Protein AF-A0A1X1XXZ7-F1 (afdb_monomer_lite)

Secondary structure (DSSP, 8-state):
-BPPGGGGGEEESSTTPPPEE-TT-EEEE-TTSS-EEEEETTEEEEE-TT--SPPPPPPTT--S-EEEEEEEEETTEEEEEEE-SSPPP-TEEEE--TTEEEEEE-SSS-EEEEE-SS-EEEEETTTT-EEEEE-SS-EEEEE-SSS-S---SPPP-

Organism: NCBI:txid487514

Structure (mmCIF, N/CA/C/O backbone):
data_AF-A0A1X1XXZ7-F1
#
_entry.id   AF-A0A1X1XXZ7-F1
#
loop_
_atom_site.group_PDB
_atom_site.id
_atom_site.type_symbol
_atom_site.label_atom_id
_atom_site.label_alt_id
_atom_site.label_comp_id
_atom_site.label_asym_id
_atom_site.label_entity_id
_atom_site.label_seq_id
_atom_site.pdbx_PDB_ins_code
_atom_site.Cartn_x
_atom_site.Cartn_y
_atom_site.Cartn_z
_atom_site.occupancy
_atom_site.B_iso_or_equiv
_atom_site.auth_seq_id
_atom_site.auth_comp_id
_atom_site.auth_asym_id
_atom_site.auth_atom_id
_atom_site.pdbx_PDB_model_num
ATOM 1 N N . MET A 1 1 ? -11.420 -1.590 11.595 1.00 85.19 1 MET A N 1
ATOM 2 C CA . MET A 1 1 ? -11.011 -1.444 13.005 1.00 85.19 1 MET A CA 1
ATOM 3 C C . MET A 1 1 ? -9.644 -0.827 12.987 1.00 85.19 1 MET A C 1
ATOM 5 O O . MET A 1 1 ? -8.754 -1.426 12.398 1.00 85.19 1 MET A O 1
ATOM 9 N N . LEU A 1 2 ? -9.492 0.344 13.591 1.00 88.81 2 LEU A N 1
ATOM 10 C CA . LEU A 1 2 ? -8.199 0.991 13.712 1.00 88.81 2 LEU A CA 1
ATOM 11 C C . LEU A 1 2 ? -7.296 0.188 14.649 1.00 88.81 2 LEU A C 1
ATOM 13 O O . LEU A 1 2 ? -7.672 -0.111 15.785 1.00 88.81 2 LEU A O 1
ATOM 17 N N . VAL A 1 3 ? -6.129 -0.199 14.147 1.00 91.56 3 VAL A N 1
ATOM 18 C CA . VAL A 1 3 ? -5.124 -0.938 14.916 1.00 91.56 3 VAL A CA 1
ATOM 19 C C . VAL A 1 3 ? -4.124 0.020 15.551 1.00 91.56 3 VAL A C 1
ATOM 21 O O . VAL A 1 3 ? -3.908 1.120 15.052 1.00 91.56 3 VAL A O 1
ATOM 24 N N . ASN A 1 4 ? -3.491 -0.412 16.643 1.00 90.81 4 ASN A N 1
ATOM 25 C CA . ASN A 1 4 ? -2.363 0.310 17.223 1.00 90.81 4 ASN A CA 1
ATOM 26 C C . ASN A 1 4 ? -1.106 0.066 16.351 1.00 90.81 4 ASN A C 1
ATOM 28 O O . ASN A 1 4 ? -0.682 -1.095 16.253 1.00 90.81 4 ASN A O 1
ATOM 32 N N . PRO A 1 5 ? -0.518 1.111 15.730 1.00 88.69 5 PRO A N 1
ATOM 33 C CA . PRO A 1 5 ? 0.639 0.973 14.848 1.00 88.69 5 PRO A CA 1
ATOM 34 C C . PRO A 1 5 ? 1.897 0.474 15.573 1.00 88.69 5 PRO A C 1
ATOM 36 O O . PRO A 1 5 ? 2.717 -0.181 14.940 1.00 88.69 5 PRO A O 1
ATOM 39 N N . GLU A 1 6 ? 2.022 0.648 16.895 1.00 88.81 6 GLU A N 1
ATOM 40 C CA . GLU A 1 6 ? 3.223 0.244 17.649 1.00 88.81 6 GLU A CA 1
ATOM 41 C C . GLU A 1 6 ? 3.563 -1.243 17.514 1.00 88.81 6 GLU A C 1
ATOM 43 O O . GLU A 1 6 ? 4.727 -1.643 17.545 1.00 88.81 6 GLU A O 1
ATOM 48 N N . ARG A 1 7 ? 2.542 -2.085 17.328 1.00 88.62 7 ARG A N 1
ATOM 49 C CA . ARG A 1 7 ? 2.741 -3.526 17.129 1.00 88.62 7 ARG A CA 1
ATOM 50 C C . ARG A 1 7 ? 3.430 -3.826 15.803 1.00 88.62 7 ARG A C 1
ATOM 52 O O . ARG A 1 7 ? 4.118 -4.827 15.688 1.00 88.62 7 ARG A O 1
ATOM 59 N N . TYR A 1 8 ? 3.282 -2.964 14.811 1.00 90.56 8 TYR A N 1
ATOM 60 C CA . TYR A 1 8 ? 3.808 -3.181 13.469 1.00 90.56 8 TYR A CA 1
ATOM 61 C C . TYR A 1 8 ? 5.257 -2.705 13.321 1.00 90.56 8 TYR A C 1
ATOM 63 O O . TYR A 1 8 ? 5.851 -2.903 12.271 1.00 90.56 8 TYR A O 1
ATOM 71 N N . HIS A 1 9 ? 5.873 -2.162 14.375 1.00 88.62 9 HIS A N 1
ATOM 72 C CA . HIS A 1 9 ? 7.311 -1.879 14.393 1.00 88.62 9 HIS A CA 1
ATOM 73 C C . HIS A 1 9 ? 8.188 -3.130 14.540 1.00 88.62 9 HIS A C 1
ATOM 75 O O . HIS A 1 9 ? 9.407 -3.013 14.547 1.00 88.62 9 HIS A O 1
ATOM 81 N N . PHE A 1 10 ? 7.614 -4.323 14.690 1.00 85.12 10 PHE A N 1
ATOM 82 C CA . PHE A 1 10 ? 8.369 -5.571 14.810 1.00 85.12 10 PHE A CA 1
ATOM 83 C C . PHE A 1 10 ? 8.394 -6.312 13.471 1.00 85.12 10 PHE A C 1
ATOM 85 O O . PHE A 1 10 ? 7.363 -6.427 12.804 1.00 85.12 10 PHE A O 1
ATOM 92 N N . GLY A 1 11 ? 9.581 -6.780 13.080 1.00 77.50 11 GLY A N 1
ATOM 93 C CA . GLY A 1 11 ? 9.813 -7.438 11.798 1.00 77.50 11 GLY A CA 1
ATOM 94 C C . GLY A 1 11 ? 10.995 -8.410 11.820 1.00 77.50 11 GLY A C 1
ATOM 95 O O . GLY A 1 11 ? 11.947 -8.211 12.573 1.00 77.50 11 GLY A O 1
ATOM 96 N N . GLY A 1 12 ? 10.952 -9.429 10.963 1.00 71.19 12 GLY A N 1
ATOM 97 C CA . GLY A 1 12 ? 12.080 -10.309 10.631 1.00 71.19 12 GLY A CA 1
ATOM 98 C C . GLY A 1 12 ? 12.468 -10.201 9.154 1.00 71.19 12 GLY A C 1
ATOM 99 O O . GLY A 1 12 ? 11.628 -9.902 8.296 1.00 71.19 12 GLY A O 1
ATOM 100 N N . TYR A 1 13 ? 13.744 -10.434 8.848 1.00 66.31 13 TYR A N 1
ATOM 101 C CA . TYR A 1 13 ? 14.272 -10.309 7.492 1.00 66.31 13 TYR A CA 1
ATOM 102 C C . TYR A 1 13 ? 13.929 -11.545 6.636 1.00 66.31 13 TYR A C 1
ATOM 104 O O . TYR A 1 13 ? 13.412 -11.407 5.525 1.00 66.31 13 TYR A O 1
ATOM 112 N N . LEU A 1 14 ? 14.103 -12.741 7.199 1.00 68.69 14 LEU A N 1
ATOM 113 C CA . LEU A 1 14 ? 13.741 -14.041 6.633 1.00 68.69 14 LEU A CA 1
ATOM 114 C C . LEU A 1 14 ? 12.788 -14.821 7.554 1.00 68.69 14 LEU A C 1
ATOM 116 O O . LEU A 1 14 ? 12.696 -14.524 8.746 1.00 68.69 14 LEU A O 1
ATOM 120 N N . PRO A 1 15 ? 12.049 -15.818 7.025 1.00 68.06 15 PRO A N 1
ATOM 121 C CA . PRO A 1 15 ? 11.224 -16.679 7.864 1.00 68.06 15 PRO A CA 1
ATOM 122 C C . PRO A 1 15 ? 12.101 -17.420 8.879 1.00 68.06 15 PRO A C 1
ATOM 124 O O . PRO A 1 15 ? 13.080 -18.059 8.493 1.00 68.06 15 PRO A O 1
ATOM 127 N N . GLY A 1 16 ? 11.734 -17.367 10.157 1.00 69.06 16 GLY A N 1
ATOM 128 C CA . GLY A 1 16 ? 12.490 -17.935 11.270 1.00 69.06 16 GLY A CA 1
ATOM 129 C C . GLY A 1 16 ? 13.528 -16.997 11.893 1.00 69.06 16 GLY A C 1
ATOM 130 O O . GLY A 1 16 ? 14.185 -17.404 12.854 1.00 69.06 16 GLY A O 1
ATOM 131 N N . ASP A 1 17 ? 13.692 -15.775 11.379 1.00 71.31 17 ASP A N 1
ATOM 132 C CA . ASP A 1 17 ? 14.530 -14.766 12.027 1.00 71.31 17 ASP A CA 1
ATOM 133 C C . ASP A 1 17 ? 13.895 -14.274 13.329 1.00 71.31 17 ASP A C 1
ATOM 135 O O . ASP A 1 17 ? 12.679 -14.239 13.483 1.00 71.31 17 ASP A O 1
ATOM 139 N N . ALA A 1 18 ? 14.728 -13.830 14.270 1.00 72.44 18 ALA A N 1
ATOM 140 C CA . ALA A 1 18 ? 14.219 -13.162 15.458 1.00 72.44 18 ALA A CA 1
ATOM 141 C C . ALA A 1 18 ? 13.529 -11.844 15.071 1.00 72.44 18 ALA A C 1
ATOM 143 O O . ALA A 1 18 ? 14.107 -11.028 14.351 1.00 72.44 18 ALA A O 1
ATOM 144 N N . GLU A 1 19 ? 12.331 -11.609 15.604 1.00 75.44 19 GLU A N 1
ATOM 145 C CA . GLU A 1 19 ? 11.655 -10.321 15.464 1.00 75.44 19 GLU A CA 1
ATOM 146 C C . GLU A 1 19 ? 12.506 -9.204 16.093 1.00 75.44 19 GLU A C 1
ATOM 148 O O . GLU A 1 19 ? 12.819 -9.218 17.288 1.00 75.44 19 GLU A O 1
ATOM 153 N N . VAL A 1 20 ? 12.864 -8.205 15.287 1.00 80.06 20 VAL A N 1
ATOM 154 C CA . VAL A 1 20 ? 13.582 -7.006 15.724 1.00 80.06 20 VAL A CA 1
ATOM 155 C C . VAL A 1 20 ? 12.643 -5.811 15.652 1.00 80.06 20 VAL A C 1
ATOM 157 O O . VAL A 1 20 ? 11.910 -5.622 14.680 1.00 80.06 20 VAL A O 1
ATOM 160 N N . ARG A 1 21 ? 12.673 -4.972 16.692 1.00 83.56 21 ARG A N 1
ATOM 161 C CA . ARG A 1 21 ? 11.954 -3.697 16.686 1.00 83.56 21 ARG A CA 1
ATOM 162 C C . ARG A 1 21 ? 12.689 -2.680 15.811 1.00 83.56 21 ARG A C 1
ATOM 164 O O . ARG A 1 21 ? 13.828 -2.324 16.106 1.00 83.56 21 ARG A O 1
ATOM 171 N N . SER A 1 22 ? 11.987 -2.148 14.821 1.00 80.50 22 SER A N 1
ATOM 172 C CA . SER A 1 22 ? 12.418 -1.086 13.916 1.00 80.50 22 SER A CA 1
ATOM 173 C C . SER A 1 22 ? 11.595 0.181 14.174 1.00 80.50 22 SER A C 1
ATOM 175 O O . SER A 1 22 ? 10.464 0.271 13.705 1.00 80.50 22 SER A O 1
ATOM 177 N N . PRO A 1 23 ? 12.114 1.175 14.917 1.00 78.00 23 PRO A N 1
ATOM 178 C CA . PRO A 1 23 ? 11.342 2.371 15.272 1.00 78.00 23 PRO A CA 1
ATOM 179 C C . PRO A 1 23 ? 10.961 3.226 14.055 1.00 78.00 23 PRO A C 1
ATOM 181 O O . PRO A 1 23 ? 9.936 3.895 14.075 1.00 78.00 23 PRO A O 1
ATOM 184 N N . ASP A 1 24 ? 11.757 3.173 12.987 1.00 81.94 24 ASP A N 1
ATOM 185 C CA . ASP A 1 24 ? 11.541 3.980 11.782 1.00 81.94 24 ASP A CA 1
ATOM 186 C C . ASP A 1 24 ? 10.671 3.282 10.723 1.00 81.94 24 ASP A C 1
ATOM 188 O O . ASP A 1 24 ? 10.350 3.890 9.698 1.00 81.94 24 ASP A O 1
ATOM 192 N N . TYR A 1 25 ? 10.309 2.010 10.940 1.00 86.44 25 TYR A N 1
ATOM 193 C CA . TYR A 1 25 ? 9.615 1.181 9.953 1.00 86.44 25 TYR A CA 1
ATOM 194 C C . TYR A 1 25 ? 8.367 0.523 10.531 1.00 86.44 25 TYR A C 1
ATOM 196 O O . TYR A 1 25 ? 8.394 0.014 11.646 1.00 86.44 25 TYR A O 1
ATOM 204 N N . LEU A 1 26 ? 7.287 0.489 9.749 1.00 90.19 26 LEU A N 1
ATOM 205 C CA . LEU A 1 26 ? 6.104 -0.322 10.053 1.00 90.19 26 LEU A CA 1
ATOM 206 C C . LEU A 1 26 ? 6.000 -1.449 9.035 1.00 90.19 26 LEU A C 1
ATOM 208 O O . LEU A 1 26 ? 5.969 -1.189 7.834 1.00 90.19 26 LEU A O 1
ATOM 212 N N . HIS A 1 27 ? 5.903 -2.681 9.515 1.00 90.38 27 HIS A N 1
ATOM 213 C CA . HIS A 1 27 ? 5.817 -3.890 8.713 1.00 90.38 27 HIS A CA 1
ATOM 214 C C . HIS A 1 27 ? 4.474 -4.567 8.946 1.00 90.38 27 HIS A C 1
ATOM 216 O O . HIS A 1 27 ? 4.091 -4.834 10.086 1.00 90.38 27 HIS A O 1
ATOM 222 N N . PHE A 1 28 ? 3.767 -4.899 7.872 1.00 92.75 28 PHE A N 1
ATOM 223 C CA . PHE A 1 28 ? 2.544 -5.683 7.967 1.00 92.75 28 PHE A CA 1
ATOM 224 C C . PHE A 1 28 ? 2.354 -6.582 6.757 1.00 92.75 28 PHE A C 1
ATOM 226 O O . PHE A 1 28 ? 2.836 -6.295 5.664 1.00 92.75 28 PHE A O 1
ATOM 233 N N . ARG A 1 29 ? 1.580 -7.648 6.933 1.00 92.62 29 ARG A N 1
ATOM 234 C CA . ARG A 1 29 ? 1.168 -8.526 5.838 1.00 92.62 29 ARG A CA 1
ATOM 235 C C . ARG A 1 29 ? -0.329 -8.768 5.832 1.00 92.62 29 ARG A C 1
ATOM 237 O O . ARG A 1 29 ? -0.999 -8.717 6.863 1.00 92.62 29 ARG A O 1
ATOM 244 N N . SER A 1 30 ? -0.836 -9.064 4.645 1.00 94.25 30 SER A N 1
ATOM 245 C CA . SER A 1 30 ? -2.185 -9.601 4.462 1.00 94.25 30 SER A CA 1
ATOM 246 C C . SER A 1 30 ? -2.367 -10.940 5.196 1.00 94.25 30 SER A C 1
ATOM 248 O O . SER A 1 30 ? -1.392 -11.676 5.374 1.00 94.25 30 SER A O 1
ATOM 250 N N . PRO A 1 31 ? -3.603 -11.312 5.581 1.00 94.81 31 PRO A N 1
ATOM 251 C CA . PRO A 1 31 ? -3.874 -12.590 6.248 1.00 94.81 31 PRO A CA 1
ATOM 252 C C . PRO A 1 31 ? -3.459 -13.830 5.447 1.00 94.81 31 PRO A C 1
ATOM 254 O O . PRO A 1 31 ? -3.123 -14.856 6.030 1.00 94.81 31 PRO A O 1
ATOM 257 N N . THR A 1 32 ? -3.467 -13.738 4.117 1.00 92.50 32 THR A N 1
ATOM 258 C CA . THR A 1 32 ? -3.001 -14.785 3.194 1.00 92.50 32 THR A CA 1
ATOM 259 C C . THR A 1 32 ? -1.486 -14.796 3.009 1.00 92.50 32 THR A C 1
ATOM 261 O O . THR A 1 32 ? -0.958 -15.752 2.452 1.00 92.50 32 THR A O 1
ATOM 264 N N . GLY A 1 33 ? -0.785 -13.734 3.417 1.00 89.88 33 GLY A N 1
ATOM 265 C CA . GLY A 1 33 ? 0.639 -13.534 3.142 1.00 89.88 33 GLY A CA 1
ATOM 266 C C . GLY A 1 33 ? 0.961 -13.160 1.691 1.00 89.88 33 GLY A C 1
ATOM 267 O O . GLY A 1 33 ? 2.130 -13.035 1.358 1.00 89.88 33 GLY A O 1
ATOM 268 N N . SER A 1 34 ? -0.042 -12.946 0.832 1.00 91.00 34 SER A N 1
ATOM 269 C CA . SER A 1 34 ? 0.165 -12.609 -0.588 1.00 91.00 34 SER A CA 1
ATOM 270 C C . SER A 1 34 ? 0.652 -11.175 -0.824 1.00 91.00 34 SER A C 1
ATOM 272 O O . SER A 1 34 ? 1.113 -10.853 -1.912 1.00 91.00 34 SER A O 1
ATOM 274 N N . ILE A 1 35 ? 0.496 -10.316 0.180 1.00 92.62 35 ILE A N 1
ATOM 275 C CA . ILE A 1 35 ? 0.974 -8.933 0.217 1.00 92.62 35 ILE A CA 1
ATOM 276 C C . ILE A 1 35 ? 1.748 -8.766 1.520 1.00 92.62 35 ILE A C 1
ATOM 278 O O . ILE A 1 35 ? 1.184 -9.039 2.589 1.00 92.62 35 ILE A O 1
ATOM 282 N N . ALA A 1 36 ? 2.987 -8.291 1.429 1.00 91.69 36 ALA A N 1
ATOM 283 C CA . ALA A 1 36 ? 3.803 -7.875 2.565 1.00 91.69 36 ALA A CA 1
ATOM 284 C C . ALA A 1 36 ? 4.297 -6.447 2.334 1.00 91.69 36 ALA A C 1
ATOM 286 O O . ALA A 1 36 ? 4.854 -6.155 1.281 1.00 91.69 36 ALA A O 1
ATOM 287 N N . CYS A 1 37 ? 4.076 -5.557 3.295 1.00 91.62 37 CYS A N 1
ATOM 288 C CA . CYS A 1 37 ? 4.344 -4.136 3.155 1.00 91.62 37 CYS A CA 1
ATOM 289 C C . CYS A 1 37 ? 5.249 -3.598 4.260 1.00 91.62 37 CYS A C 1
ATOM 291 O O . CYS A 1 37 ? 5.164 -4.014 5.415 1.00 91.62 37 CYS A O 1
ATOM 293 N N . THR A 1 38 ? 6.075 -2.624 3.888 1.00 90.25 38 THR A N 1
ATOM 294 C CA . THR A 1 38 ? 6.943 -1.856 4.773 1.00 90.25 38 THR A CA 1
ATOM 295 C C . THR A 1 38 ? 6.756 -0.373 4.495 1.00 90.25 38 THR A C 1
ATOM 297 O O . THR A 1 38 ? 6.993 0.102 3.383 1.00 90.25 38 THR A O 1
ATOM 300 N N . TRP A 1 39 ? 6.355 0.372 5.518 1.00 89.75 39 TRP A N 1
ATOM 301 C CA . TRP A 1 39 ? 6.378 1.827 5.509 1.00 89.75 39 TRP A CA 1
ATOM 302 C C . TRP A 1 39 ? 7.761 2.313 5.928 1.00 89.75 39 TRP A C 1
ATOM 304 O O . TRP A 1 39 ? 8.211 2.018 7.035 1.00 89.75 39 TRP A O 1
ATOM 314 N N . ARG A 1 40 ? 8.438 3.056 5.048 1.00 86.06 40 ARG A N 1
ATOM 315 C CA . ARG A 1 40 ? 9.725 3.705 5.330 1.00 86.06 40 ARG A CA 1
ATOM 316 C C . ARG A 1 40 ? 9.803 5.049 4.622 1.00 86.06 40 ARG A C 1
ATOM 318 O O . ARG A 1 40 ? 9.436 5.148 3.454 1.00 86.06 40 ARG A O 1
ATOM 325 N N . ARG A 1 41 ? 10.339 6.075 5.292 1.00 81.50 41 ARG A N 1
ATOM 326 C CA . ARG A 1 41 ? 10.614 7.401 4.693 1.00 81.50 41 ARG A CA 1
ATOM 327 C C . ARG A 1 41 ? 9.440 7.947 3.852 1.00 81.50 41 ARG A C 1
ATOM 329 O O . ARG A 1 41 ? 9.635 8.355 2.706 1.00 81.50 41 ARG A O 1
ATOM 336 N N . PHE A 1 42 ? 8.229 7.937 4.414 1.00 84.00 42 PHE A N 1
ATOM 337 C CA . PHE A 1 42 ? 7.009 8.456 3.769 1.00 84.00 42 PHE A CA 1
ATOM 338 C C . PHE A 1 42 ? 6.589 7.711 2.491 1.00 84.00 42 PHE A C 1
ATOM 340 O O . PHE A 1 42 ? 6.003 8.294 1.573 1.00 84.00 42 PHE A O 1
ATOM 347 N N . SER A 1 43 ? 6.967 6.439 2.370 1.00 88.19 43 SER A N 1
ATOM 348 C CA . SER A 1 43 ? 6.612 5.575 1.246 1.00 88.19 43 SER A CA 1
ATOM 349 C C . SER A 1 43 ? 6.313 4.167 1.729 1.00 88.19 43 SER A C 1
ATOM 351 O O . SER A 1 43 ? 7.041 3.601 2.548 1.00 88.19 43 SER A O 1
ATOM 353 N N . LEU A 1 44 ? 5.239 3.599 1.196 1.00 91.25 44 LEU A N 1
ATOM 354 C CA . LEU A 1 44 ? 4.858 2.220 1.424 1.00 91.25 44 LEU A CA 1
ATOM 355 C C . LEU A 1 44 ? 5.402 1.372 0.282 1.00 91.25 44 LEU A C 1
ATOM 357 O O . LEU A 1 44 ? 5.058 1.591 -0.877 1.00 91.25 44 LEU A O 1
ATOM 361 N N . TYR A 1 45 ? 6.223 0.392 0.622 1.00 91.75 45 TYR A N 1
ATOM 362 C CA . TYR A 1 45 ? 6.699 -0.617 -0.310 1.00 91.75 45 TYR A CA 1
ATOM 363 C C . TYR A 1 45 ? 5.963 -1.910 -0.007 1.00 91.75 45 TYR A C 1
ATOM 365 O O . TYR A 1 45 ? 6.040 -2.386 1.119 1.00 91.75 45 TYR A O 1
ATOM 373 N N . CYS A 1 46 ? 5.246 -2.456 -0.980 1.00 92.06 46 CYS A N 1
ATOM 374 C CA . CYS A 1 46 ? 4.503 -3.701 -0.850 1.00 92.06 46 CYS A CA 1
ATOM 375 C C . CYS A 1 46 ? 5.009 -4.714 -1.868 1.00 92.06 46 CYS A C 1
ATOM 377 O O . CYS A 1 46 ? 4.909 -4.480 -3.070 1.00 92.06 46 CYS A O 1
ATOM 379 N N . A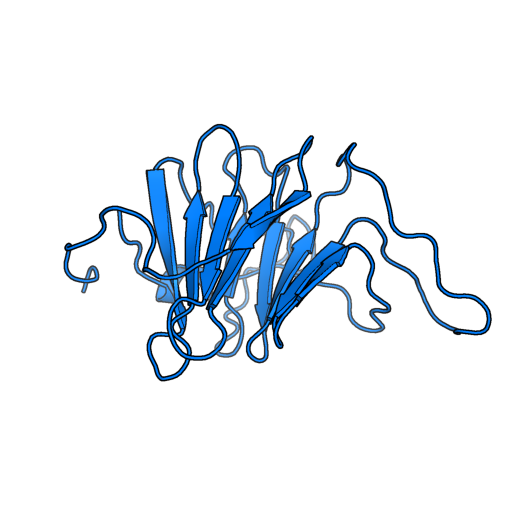SP A 1 47 ? 5.539 -5.835 -1.399 1.00 91.31 47 ASP A N 1
ATOM 380 C CA . ASP A 1 47 ? 5.898 -6.962 -2.247 1.00 91.31 47 ASP A CA 1
ATOM 381 C C . ASP A 1 47 ? 4.685 -7.866 -2.486 1.00 91.31 47 ASP A C 1
ATOM 383 O O . ASP A 1 47 ? 3.962 -8.232 -1.551 1.00 91.31 47 ASP A O 1
ATOM 387 N N . VAL A 1 48 ? 4.465 -8.203 -3.758 1.00 92.31 48 VAL A N 1
ATOM 388 C CA . VAL A 1 48 ? 3.397 -9.095 -4.226 1.00 92.31 48 VAL A CA 1
ATOM 389 C C . VAL A 1 48 ? 4.006 -10.068 -5.243 1.00 92.31 48 VAL A C 1
ATOM 391 O O . VAL A 1 48 ? 3.887 -9.841 -6.453 1.00 92.31 48 VAL A O 1
ATOM 394 N N . PRO A 1 49 ? 4.687 -11.139 -4.790 1.00 89.62 49 PRO A N 1
ATOM 395 C CA . PRO A 1 49 ? 5.442 -12.035 -5.671 1.00 89.62 49 PRO A CA 1
ATOM 396 C C . PRO A 1 49 ? 4.588 -12.651 -6.784 1.00 89.62 49 PRO A C 1
ATOM 398 O O . PRO A 1 49 ? 4.942 -12.581 -7.958 1.00 89.62 49 PRO A O 1
ATOM 401 N N . ASP A 1 50 ? 3.398 -13.139 -6.431 1.00 91.50 50 ASP A N 1
ATOM 402 C CA . ASP A 1 50 ? 2.487 -13.834 -7.352 1.00 91.50 50 ASP A CA 1
ATOM 403 C C . ASP A 1 50 ? 1.453 -12.902 -8.012 1.00 91.50 50 ASP A C 1
ATOM 405 O O . ASP A 1 50 ? 0.395 -13.344 -8.464 1.00 91.50 50 ASP A O 1
ATOM 409 N N . GLY A 1 51 ? 1.712 -11.592 -8.030 1.00 91.75 51 GLY A N 1
ATOM 410 C CA . GLY A 1 51 ? 0.826 -10.609 -8.657 1.00 91.75 51 GLY A CA 1
ATOM 411 C C . GLY A 1 51 ? 0.732 -10.779 -10.182 1.00 91.75 51 GLY A C 1
ATOM 412 O O . GLY A 1 51 ? 1.741 -11.008 -10.853 1.00 91.75 51 GLY A O 1
ATOM 413 N N . THR A 1 52 ? -0.478 -10.641 -10.724 1.00 94.56 52 THR A N 1
ATOM 414 C CA . THR A 1 52 ? -0.8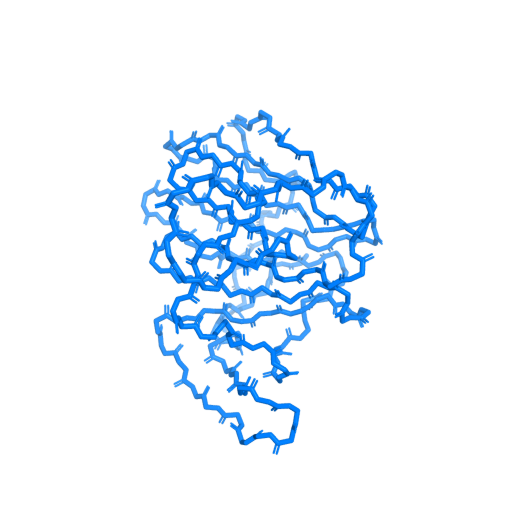40 -10.907 -12.132 1.00 94.56 52 THR A CA 1
ATOM 415 C C . THR A 1 52 ? -1.211 -9.651 -12.927 1.00 94.56 52 THR A C 1
ATOM 417 O O . THR A 1 52 ? -1.402 -9.725 -14.141 1.00 94.56 52 THR A O 1
ATOM 420 N N . TYR A 1 53 ? -1.265 -8.490 -12.272 1.00 92.50 53 TYR A N 1
ATOM 421 C CA . TYR A 1 53 ? -1.384 -7.195 -12.941 1.00 92.50 53 TYR A CA 1
ATOM 422 C C . TYR A 1 53 ? -0.135 -6.893 -13.799 1.00 92.50 53 TYR A C 1
ATOM 424 O O . TYR A 1 53 ? 0.947 -7.431 -13.532 1.00 92.50 53 TYR A O 1
ATOM 432 N N . PRO A 1 54 ? -0.239 -6.024 -14.828 1.00 92.81 54 PRO A N 1
ATOM 433 C CA . PRO A 1 54 ? 0.885 -5.702 -15.705 1.00 92.81 54 PRO A CA 1
ATOM 434 C C . PRO A 1 54 ? 2.135 -5.252 -14.937 1.00 92.81 54 PRO A C 1
ATOM 436 O O . PRO A 1 54 ? 2.112 -4.278 -14.182 1.00 92.81 54 PRO A O 1
ATOM 439 N N . ARG A 1 55 ? 3.248 -5.962 -15.145 1.00 90.75 55 ARG A N 1
ATOM 440 C CA . ARG A 1 55 ? 4.545 -5.658 -14.530 1.00 90.75 55 ARG A CA 1
ATOM 441 C C . ARG A 1 55 ? 5.283 -4.586 -15.325 1.00 90.75 55 ARG A C 1
ATOM 443 O O . ARG A 1 55 ? 5.372 -4.671 -16.550 1.00 90.75 55 ARG A O 1
ATOM 450 N N . THR A 1 56 ? 5.831 -3.589 -14.634 1.00 90.62 56 THR A N 1
ATOM 451 C CA . THR A 1 56 ? 6.694 -2.592 -15.275 1.00 90.62 56 THR A CA 1
ATOM 452 C C . THR A 1 56 ? 8.044 -3.236 -15.596 1.00 90.62 56 THR A C 1
ATOM 454 O O . THR A 1 56 ? 8.690 -3.784 -14.698 1.00 90.62 56 THR A O 1
ATOM 457 N N . PRO A 1 57 ? 8.495 -3.198 -16.862 1.00 91.31 57 PRO A N 1
ATOM 458 C CA . PRO A 1 57 ? 9.792 -3.741 -17.233 1.00 91.31 57 PRO A CA 1
ATOM 459 C C . PRO A 1 57 ? 10.922 -2.883 -16.662 1.00 91.31 57 PRO A C 1
ATOM 461 O O . PRO A 1 57 ? 10.778 -1.670 -16.496 1.00 91.31 57 PRO A O 1
ATOM 464 N N . LYS A 1 58 ? 12.080 -3.509 -16.435 1.00 89.06 58 LYS A N 1
ATOM 465 C CA . LYS A 1 58 ? 13.293 -2.813 -16.001 1.00 89.06 58 LYS A CA 1
ATOM 466 C C . LYS A 1 58 ? 13.629 -1.657 -16.959 1.00 89.06 58 LYS A C 1
ATOM 468 O O . LYS A 1 58 ? 13.817 -1.907 -18.153 1.00 89.06 58 LYS A O 1
ATOM 473 N N . PRO A 1 59 ? 13.767 -0.413 -16.465 1.00 88.06 59 PRO A N 1
ATOM 474 C CA . PRO A 1 59 ? 14.220 0.708 -17.280 1.00 88.06 59 PRO A CA 1
ATOM 475 C C . PRO A 1 59 ? 15.580 0.448 -17.939 1.00 88.06 59 PRO A C 1
ATOM 477 O O . PRO A 1 59 ? 16.529 -0.009 -17.296 1.00 88.06 59 PRO A O 1
ATOM 480 N N . ALA A 1 60 ? 15.684 0.761 -19.231 1.00 90.75 60 ALA A N 1
ATOM 481 C CA . ALA A 1 60 ? 16.917 0.587 -19.991 1.00 90.75 60 ALA A CA 1
ATOM 482 C C . ALA A 1 60 ? 18.048 1.476 -19.443 1.00 90.75 60 ALA A C 1
ATOM 484 O O . ALA A 1 60 ? 17.822 2.617 -19.045 1.00 90.75 60 ALA A O 1
ATOM 485 N N . GLY A 1 61 ? 19.278 0.956 -19.451 1.00 84.12 61 GLY A N 1
ATOM 486 C CA . GLY A 1 61 ? 20.475 1.710 -19.062 1.00 84.12 61 GLY A CA 1
ATOM 487 C C . GLY A 1 61 ? 20.674 1.911 -17.556 1.00 84.12 61 GLY A C 1
ATOM 488 O O . GLY A 1 61 ? 21.647 2.550 -17.171 1.00 84.12 61 GLY A O 1
ATOM 489 N N . GLN A 1 62 ? 19.801 1.364 -16.703 1.00 81.38 62 GLN A N 1
ATOM 490 C CA . GLN A 1 62 ? 19.993 1.379 -15.252 1.00 81.38 62 GLN A CA 1
ATOM 491 C C . GLN A 1 62 ? 20.618 0.069 -14.751 1.00 81.38 62 GLN A C 1
ATOM 493 O O . GLN A 1 62 ? 20.196 -1.039 -15.105 1.00 81.38 62 GLN A O 1
ATOM 498 N N . HIS A 1 63 ? 21.642 0.211 -13.913 1.00 80.00 63 HIS A N 1
ATOM 499 C CA . HIS A 1 63 ? 22.326 -0.890 -13.237 1.00 80.00 63 HIS A CA 1
ATOM 500 C C . HIS A 1 63 ? 21.636 -1.203 -11.898 1.00 80.00 63 HIS A C 1
ATOM 502 O O . HIS A 1 63 ? 20.975 -0.335 -11.341 1.00 80.00 63 HIS A O 1
ATOM 508 N N . GLY A 1 64 ? 21.764 -2.440 -11.408 1.00 80.31 64 GLY A N 1
ATOM 509 C CA . GLY A 1 64 ? 21.137 -2.896 -10.157 1.0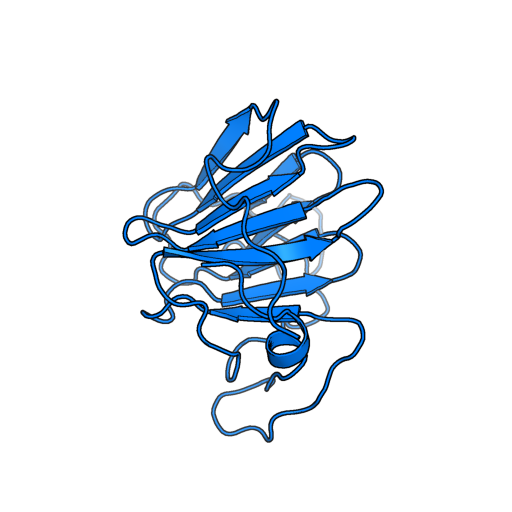0 80.31 64 GLY A CA 1
ATOM 510 C C . GLY A 1 64 ? 20.004 -3.906 -10.353 1.00 80.31 64 GLY A C 1
ATOM 511 O O . GLY A 1 64 ? 19.588 -4.189 -11.488 1.00 80.31 64 GLY A O 1
ATOM 512 N N . ASP A 1 65 ? 19.526 -4.454 -9.240 1.00 85.06 65 ASP A N 1
ATOM 513 C CA . ASP A 1 65 ? 18.485 -5.477 -9.216 1.00 85.06 65 ASP A CA 1
ATOM 514 C C . ASP A 1 65 ? 17.104 -4.830 -9.309 1.00 85.06 65 ASP A C 1
ATOM 516 O O . ASP A 1 65 ? 16.691 -4.026 -8.474 1.00 85.06 65 ASP A O 1
ATOM 520 N N . TRP A 1 66 ? 16.391 -5.169 -10.380 1.00 88.50 66 TRP A N 1
ATOM 521 C CA . TRP A 1 66 ? 15.034 -4.696 -10.610 1.00 88.50 66 TRP A CA 1
ATOM 522 C C . TRP A 1 66 ? 14.042 -5.652 -9.964 1.00 88.50 66 TRP A C 1
ATOM 524 O O . TRP A 1 66 ? 14.015 -6.833 -10.311 1.00 88.50 66 TRP A O 1
ATOM 534 N N . ARG A 1 67 ? 13.212 -5.133 -9.059 1.00 89.25 67 ARG A N 1
ATOM 535 C CA . ARG A 1 67 ? 12.144 -5.889 -8.401 1.00 89.25 67 ARG A CA 1
ATOM 536 C C . ARG A 1 67 ? 10.793 -5.420 -8.919 1.00 89.25 67 ARG A C 1
ATOM 538 O O . ARG A 1 67 ? 10.218 -4.476 -8.384 1.00 89.25 67 ARG A O 1
ATOM 545 N N . ASP A 1 68 ? 10.288 -6.072 -9.963 1.00 89.50 68 ASP A N 1
ATOM 546 C CA . ASP A 1 68 ? 8.961 -5.809 -10.545 1.00 89.50 68 ASP A CA 1
ATOM 547 C C . ASP A 1 68 ? 7.792 -6.302 -9.672 1.00 89.50 68 ASP A C 1
ATOM 549 O O . ASP A 1 68 ? 6.637 -5.909 -9.879 1.00 89.50 68 ASP A O 1
ATOM 553 N N . THR A 1 69 ? 8.091 -7.128 -8.667 1.00 90.38 69 THR A N 1
ATOM 554 C CA . THR A 1 69 ? 7.129 -7.629 -7.678 1.00 90.38 69 THR A CA 1
ATOM 555 C C . THR A 1 69 ? 6.672 -6.560 -6.688 1.00 90.38 69 THR A C 1
ATOM 557 O O . THR A 1 69 ? 5.584 -6.670 -6.124 1.00 90.38 69 THR A O 1
ATOM 560 N N . VAL A 1 70 ? 7.464 -5.498 -6.528 1.00 91.44 70 VAL A N 1
ATOM 561 C CA . VAL A 1 70 ? 7.288 -4.481 -5.492 1.00 91.44 70 VAL A CA 1
ATOM 562 C C . VAL A 1 70 ? 6.508 -3.287 -6.021 1.00 91.44 70 VAL A C 1
ATOM 564 O O . VAL A 1 70 ? 6.845 -2.704 -7.050 1.00 91.44 70 VAL A O 1
ATOM 567 N N . VAL A 1 71 ? 5.495 -2.874 -5.270 1.00 92.50 71 VAL A N 1
ATOM 568 C CA . VAL A 1 71 ? 4.728 -1.648 -5.479 1.00 92.50 71 VAL A CA 1
ATOM 569 C C . VAL A 1 71 ? 5.183 -0.595 -4.479 1.00 92.50 71 VAL A C 1
ATOM 571 O O . VAL A 1 71 ? 5.223 -0.849 -3.281 1.00 92.50 71 VAL A O 1
ATOM 574 N N . ASN A 1 72 ? 5.520 0.590 -4.971 1.00 91.50 72 ASN A N 1
ATOM 575 C CA . ASN A 1 72 ? 5.812 1.777 -4.189 1.00 91.50 72 ASN A CA 1
ATOM 576 C C . ASN A 1 72 ? 4.623 2.743 -4.256 1.00 91.50 72 ASN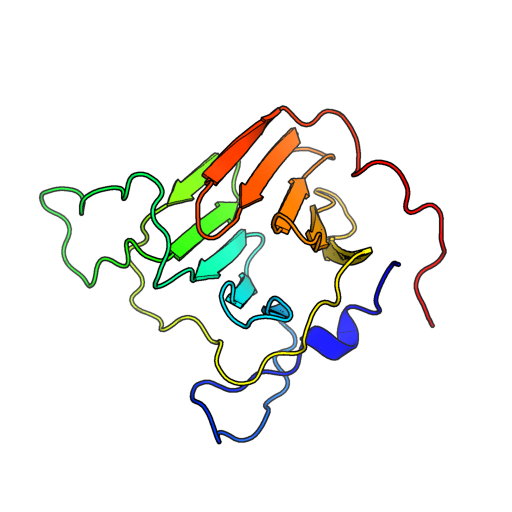 A C 1
ATOM 578 O O . ASN A 1 72 ? 4.255 3.231 -5.329 1.00 91.50 72 ASN A O 1
ATOM 582 N N . PHE A 1 73 ? 4.061 3.035 -3.091 1.00 91.12 73 PHE A N 1
ATOM 583 C CA . PHE A 1 73 ? 3.078 4.078 -2.863 1.00 91.12 73 PHE A CA 1
ATOM 584 C C . PHE A 1 73 ? 3.718 5.198 -2.038 1.00 91.12 73 PHE A C 1
ATOM 586 O O . PHE A 1 73 ? 3.922 5.069 -0.830 1.00 91.12 73 PHE A O 1
ATOM 593 N N . GLY A 1 74 ? 4.063 6.305 -2.696 1.00 83.38 74 GLY A N 1
ATOM 594 C CA . GLY A 1 74 ? 4.757 7.419 -2.055 1.00 83.38 74 GLY A CA 1
ATOM 595 C C . GLY A 1 74 ? 5.016 8.588 -3.005 1.00 83.38 74 GLY A C 1
ATOM 596 O O . GLY A 1 74 ? 4.883 8.465 -4.221 1.00 83.38 74 GLY A O 1
ATOM 597 N N . TRP A 1 75 ? 5.372 9.752 -2.448 1.00 74.19 75 TRP A N 1
ATOM 598 C CA . TRP A 1 75 ? 5.833 10.946 -3.189 1.00 74.19 75 TRP A CA 1
ATOM 599 C C . TRP A 1 75 ? 4.980 11.354 -4.410 1.00 74.19 75 TRP A C 1
ATOM 601 O O . TRP A 1 75 ? 5.498 11.862 -5.403 1.00 74.19 75 TRP A O 1
ATOM 611 N N . GLY A 1 76 ? 3.662 11.151 -4.343 1.00 70.44 76 GLY A N 1
ATOM 612 C CA . GLY A 1 76 ? 2.716 11.638 -5.353 1.00 70.44 76 GLY A CA 1
ATOM 613 C C . GLY A 1 76 ? 2.395 10.664 -6.489 1.00 70.44 76 GLY A C 1
ATOM 614 O O . GLY A 1 76 ? 1.678 11.050 -7.409 1.00 70.44 76 GLY A O 1
ATOM 615 N N . ARG A 1 77 ? 2.880 9.416 -6.456 1.00 81.19 77 ARG A N 1
ATOM 616 C CA . ARG A 1 77 ? 2.487 8.401 -7.446 1.00 81.19 77 ARG A CA 1
ATOM 617 C C . ARG A 1 77 ? 2.519 6.978 -6.898 1.00 81.19 77 ARG A C 1
ATOM 619 O O . ARG A 1 77 ? 3.186 6.683 -5.912 1.00 81.19 77 ARG A O 1
ATOM 626 N N . VAL A 1 78 ? 1.823 6.102 -7.611 1.00 88.31 78 VAL A N 1
ATOM 627 C CA . VAL A 1 78 ? 1.906 4.648 -7.470 1.00 88.31 78 VAL A CA 1
ATOM 628 C C . VAL A 1 78 ? 2.838 4.139 -8.563 1.00 88.31 78 VAL A C 1
ATOM 630 O O . VAL A 1 78 ? 2.654 4.480 -9.732 1.00 88.31 78 VAL A O 1
ATOM 633 N N . VAL A 1 79 ? 3.849 3.355 -8.202 1.00 87.75 79 VAL A N 1
ATOM 634 C CA . VAL A 1 79 ? 4.771 2.725 -9.158 1.00 87.75 79 VAL A CA 1
ATOM 635 C C . VAL A 1 79 ? 4.887 1.252 -8.813 1.00 87.75 79 VAL A C 1
ATOM 637 O O . VAL A 1 79 ? 5.132 0.930 -7.659 1.00 87.75 79 VAL A O 1
ATOM 640 N N . ASN A 1 80 ? 4.765 0.353 -9.786 1.00 88.88 80 ASN A N 1
ATOM 641 C CA . ASN A 1 80 ? 5.269 -1.008 -9.632 1.00 88.88 80 ASN A CA 1
ATOM 642 C C . ASN A 1 80 ? 6.647 -1.125 -10.272 1.00 88.88 80 ASN A C 1
ATOM 644 O O . ASN A 1 80 ? 6.883 -0.586 -11.351 1.00 88.88 80 ASN A O 1
ATOM 648 N N . GLY A 1 81 ? 7.544 -1.839 -9.606 1.00 88.38 81 GLY A N 1
ATOM 649 C CA . GLY A 1 81 ? 8.936 -1.919 -9.993 1.00 88.38 81 GLY A CA 1
ATOM 650 C C . GLY A 1 81 ? 9.809 -0.892 -9.286 1.00 88.38 81 GLY A C 1
ATOM 651 O O . GLY A 1 81 ? 9.627 0.319 -9.439 1.00 88.38 81 GLY A O 1
ATOM 652 N N . VAL A 1 82 ? 10.790 -1.383 -8.533 1.00 87.00 82 VAL A N 1
ATOM 653 C CA . VAL A 1 82 ? 11.811 -0.554 -7.886 1.00 87.00 82 VAL A CA 1
ATOM 654 C C . VAL A 1 82 ? 13.203 -1.112 -8.163 1.00 87.00 82 VAL A C 1
ATOM 656 O O . VAL A 1 82 ? 13.393 -2.325 -8.279 1.00 87.00 82 VAL A O 1
ATOM 659 N N . PHE A 1 83 ? 14.176 -0.210 -8.262 1.00 84.75 83 PHE A N 1
ATOM 660 C CA . PHE A 1 83 ? 15.571 -0.554 -8.022 1.00 84.75 83 PHE A CA 1
ATOM 661 C C . PHE A 1 83 ? 15.760 -0.514 -6.515 1.00 84.75 83 PHE A C 1
ATOM 663 O O . PHE A 1 83 ? 15.527 0.536 -5.914 1.00 84.75 83 PHE A O 1
ATOM 670 N N . ASP A 1 84 ? 16.101 -1.643 -5.912 1.00 69.62 84 ASP A N 1
ATOM 671 C CA . ASP A 1 84 ? 16.409 -1.681 -4.486 1.00 69.62 84 ASP A CA 1
ATOM 672 C C . ASP A 1 84 ? 17.763 -2.351 -4.298 1.00 69.62 84 ASP A C 1
ATOM 674 O O . ASP A 1 84 ? 17.947 -3.514 -4.662 1.00 69.62 84 ASP A O 1
ATOM 678 N N . ASP A 1 85 ? 18.696 -1.589 -3.735 1.00 55.25 85 ASP A N 1
ATOM 679 C CA . ASP A 1 85 ? 19.962 -2.106 -3.219 1.00 55.25 85 ASP A CA 1
ATOM 680 C C . ASP A 1 85 ? 19.730 -2.778 -1.858 1.00 55.25 85 ASP A C 1
ATOM 682 O O . ASP A 1 85 ? 20.463 -3.688 -1.469 1.00 55.25 85 ASP A O 1
ATOM 686 N N . ASP A 1 86 ? 18.673 -2.344 -1.157 1.00 53.41 86 ASP A N 1
ATOM 687 C CA . ASP A 1 86 ? 18.296 -2.864 0.138 1.00 53.41 86 ASP A CA 1
ATOM 688 C C . ASP A 1 86 ? 17.143 -3.861 0.005 1.00 53.41 86 ASP A C 1
ATOM 690 O O . ASP A 1 86 ? 16.097 -3.598 -0.592 1.00 53.41 86 ASP A O 1
ATOM 694 N N . PRO A 1 87 ? 17.283 -5.040 0.596 1.00 53.25 87 PRO A N 1
ATOM 695 C CA . PRO A 1 87 ? 16.204 -5.990 0.637 1.00 53.25 87 PRO A CA 1
ATOM 696 C C . PRO A 1 87 ? 15.087 -5.478 1.541 1.00 53.25 87 PRO A C 1
ATOM 698 O O . PRO A 1 87 ? 15.271 -5.170 2.717 1.00 53.25 87 PRO A O 1
ATOM 701 N N . LEU A 1 88 ? 13.898 -5.412 0.976 1.00 59.25 88 LEU A N 1
ATOM 702 C CA . LEU A 1 88 ? 12.724 -5.048 1.731 1.00 59.25 88 LEU A CA 1
ATOM 703 C C . LEU A 1 88 ? 12.392 -6.135 2.788 1.00 59.25 88 LEU A C 1
ATOM 705 O O . LEU A 1 88 ? 12.405 -7.329 2.492 1.00 59.25 88 LEU A O 1
ATOM 709 N N . VAL A 1 89 ? 12.152 -5.701 4.028 1.00 57.09 89 VAL A N 1
ATOM 710 C CA . VAL A 1 89 ? 12.027 -6.523 5.252 1.00 57.09 89 VAL A CA 1
ATOM 711 C C . VAL A 1 89 ? 10.600 -7.059 5.394 1.00 57.09 89 VAL A C 1
ATOM 713 O O . VAL A 1 89 ? 9.696 -6.242 5.548 1.00 57.09 89 VAL A O 1
ATOM 716 N N . TYR A 1 90 ? 10.356 -8.380 5.359 1.00 61.22 90 TYR A N 1
ATOM 717 C CA . TYR A 1 90 ? 8.966 -8.860 5.201 1.00 61.22 90 TYR A CA 1
ATOM 718 C C . TYR A 1 90 ? 8.537 -10.170 5.855 1.00 61.22 90 TYR A C 1
ATOM 720 O O . TYR A 1 90 ? 7.329 -10.385 5.991 1.00 61.22 90 TYR A O 1
ATOM 728 N N . ALA A 1 91 ? 9.441 -11.076 6.206 1.00 54.34 91 ALA A N 1
ATOM 729 C CA . ALA A 1 91 ? 9.021 -12.462 6.395 1.00 54.34 91 ALA A CA 1
ATOM 730 C C . ALA A 1 91 ? 8.204 -12.698 7.675 1.00 54.34 91 ALA A C 1
ATOM 732 O O . ALA A 1 91 ? 7.201 -13.416 7.653 1.00 54.34 91 ALA A O 1
ATOM 733 N N . GLU A 1 92 ? 8.594 -12.041 8.766 1.00 68.62 92 GLU A N 1
ATOM 734 C CA . GLU A 1 92 ? 7.899 -12.112 10.051 1.00 68.62 92 GLU A CA 1
ATOM 735 C C . GLU A 1 92 ? 7.355 -10.735 10.407 1.00 68.62 92 GLU A C 1
ATOM 737 O O . GLU A 1 92 ? 7.947 -9.996 11.180 1.00 68.62 92 GLU A O 1
ATOM 742 N N . SER A 1 93 ? 6.260 -10.342 9.758 1.00 80.50 93 SER A N 1
ATOM 743 C CA . SER A 1 93 ? 5.537 -9.107 10.067 1.00 80.50 93 SER A CA 1
ATOM 744 C C . SER A 1 93 ? 4.145 -9.410 10.608 1.00 80.50 93 SER A C 1
ATOM 746 O O . SER A 1 93 ? 3.541 -10.460 10.328 1.00 80.50 93 SER A O 1
ATOM 748 N N . ASN A 1 94 ? 3.617 -8.469 11.389 1.00 90.19 94 ASN A N 1
ATOM 749 C CA . ASN A 1 94 ? 2.292 -8.607 11.968 1.00 90.19 94 ASN A CA 1
ATOM 750 C C . ASN A 1 94 ? 1.205 -8.642 10.891 1.00 90.19 94 ASN A C 1
ATOM 752 O O . ASN A 1 94 ? 1.243 -7.931 9.885 1.00 90.19 94 ASN A O 1
ATOM 756 N N . VAL A 1 95 ? 0.210 -9.499 11.106 1.00 92.88 95 VAL A N 1
ATOM 757 C CA . VAL A 1 95 ? -0.927 -9.613 10.192 1.00 92.88 95 VAL A CA 1
ATOM 758 C C . VAL A 1 95 ? -1.853 -8.418 10.401 1.00 92.88 95 VAL A C 1
ATOM 760 O O . VAL A 1 95 ? -2.409 -8.247 11.487 1.00 92.88 95 VAL A O 1
ATOM 763 N N . LEU A 1 96 ? -2.078 -7.635 9.346 1.00 95.12 96 LEU A N 1
ATOM 764 C CA . LEU A 1 96 ? -3.168 -6.666 9.308 1.00 95.12 96 LEU A CA 1
ATOM 765 C C . LEU A 1 96 ? -4.450 -7.420 8.941 1.00 95.12 96 LEU A C 1
ATOM 767 O O . LEU A 1 96 ? -4.637 -7.838 7.801 1.00 95.12 96 LEU A O 1
ATOM 771 N N . ALA A 1 97 ? -5.312 -7.669 9.925 1.00 96.25 97 ALA A N 1
ATOM 772 C CA . ALA A 1 97 ? -6.518 -8.468 9.723 1.00 96.25 97 ALA A CA 1
ATOM 773 C C . ALA A 1 97 ? -7.512 -7.798 8.757 1.00 96.25 97 ALA A C 1
ATOM 775 O O . ALA A 1 97 ? -7.612 -6.574 8.700 1.00 96.25 97 ALA A O 1
ATOM 776 N N . TYR A 1 98 ? -8.318 -8.602 8.059 1.00 95.50 98 TYR A N 1
ATOM 777 C CA . TYR A 1 98 ? -9.400 -8.080 7.219 1.00 95.50 98 TYR A CA 1
ATOM 778 C C . TYR A 1 98 ? -10.356 -7.170 8.000 1.00 95.50 98 TYR A C 1
ATOM 780 O O . TYR A 1 98 ? -10.682 -7.428 9.161 1.00 95.50 98 TYR A O 1
ATOM 788 N N . GLY A 1 99 ? -10.814 -6.107 7.342 1.00 94.56 99 GLY A N 1
ATOM 789 C CA . GLY A 1 99 ? -11.619 -5.042 7.927 1.00 94.56 99 GLY A CA 1
ATOM 790 C C . GLY A 1 99 ? -10.846 -4.147 8.896 1.00 94.56 99 GLY A C 1
ATOM 791 O O . GLY A 1 99 ? -11.478 -3.417 9.665 1.00 94.56 99 GLY A O 1
ATOM 792 N N . SER A 1 100 ? -9.510 -4.212 8.923 1.00 95.12 100 SER A N 1
ATOM 793 C CA . SER A 1 100 ? -8.667 -3.393 9.804 1.00 95.12 100 SER A CA 1
ATOM 794 C C . SER A 1 100 ? -7.925 -2.308 9.042 1.00 95.12 100 SER A C 1
ATOM 796 O O . SER A 1 100 ? -7.436 -2.537 7.939 1.00 95.12 100 SER A O 1
ATOM 798 N N . THR A 1 101 ? -7.820 -1.144 9.676 1.00 94.81 101 THR A N 1
ATOM 799 C CA . THR A 1 101 ? -7.140 0.036 9.146 1.00 94.81 101 THR A CA 1
ATOM 800 C C . THR A 1 101 ? -5.902 0.291 9.986 1.00 94.81 101 THR A C 1
ATOM 802 O O . THR A 1 101 ? -5.996 0.279 11.214 1.00 94.81 101 THR A O 1
ATOM 805 N N . ILE A 1 102 ? -4.765 0.538 9.346 1.00 93.62 102 ILE A N 1
ATOM 806 C CA . ILE A 1 102 ? -3.541 1.030 9.981 1.00 93.62 102 ILE A CA 1
ATOM 807 C C . ILE A 1 102 ? -3.267 2.455 9.505 1.00 93.62 102 ILE A C 1
ATOM 809 O O . ILE A 1 102 ? -3.331 2.735 8.309 1.00 93.62 102 ILE A O 1
ATOM 813 N N . ARG A 1 103 ? -2.957 3.354 10.441 1.00 92.19 103 ARG A N 1
ATOM 814 C CA . ARG A 1 103 ? -2.432 4.689 10.135 1.00 92.19 103 ARG A CA 1
ATOM 815 C C . ARG A 1 103 ? -0.913 4.622 10.141 1.00 92.19 103 ARG A C 1
ATOM 817 O O . ARG A 1 103 ? -0.321 4.208 11.134 1.00 92.19 103 ARG A O 1
ATOM 824 N N . LEU A 1 104 ? -0.312 4.976 9.014 1.00 90.12 104 LEU A N 1
ATOM 825 C CA . LEU A 1 104 ? 1.135 4.958 8.796 1.00 90.12 104 LEU A CA 1
ATOM 826 C C . LEU A 1 104 ? 1.768 6.318 9.103 1.00 90.12 104 LEU A C 1
ATOM 828 O O . LEU A 1 104 ? 2.936 6.401 9.474 1.00 90.12 104 LEU A O 1
ATOM 832 N N . GLU A 1 105 ? 0.981 7.377 8.945 1.00 85.69 105 GLU A N 1
ATOM 833 C CA . GLU A 1 105 ? 1.357 8.757 9.212 1.00 85.69 105 GLU A CA 1
ATOM 834 C C . GLU A 1 105 ? 0.093 9.527 9.592 1.00 85.69 105 GLU A C 1
ATOM 836 O O . GLU A 1 105 ? -0.962 9.305 8.993 1.00 85.69 105 GLU A O 1
ATOM 841 N N . THR A 1 106 ? 0.177 10.394 10.599 1.00 75.25 106 THR A N 1
ATOM 842 C CA . THR A 1 106 ? -0.986 11.116 11.132 1.00 75.25 106 THR A CA 1
ATOM 843 C C . THR A 1 106 ? 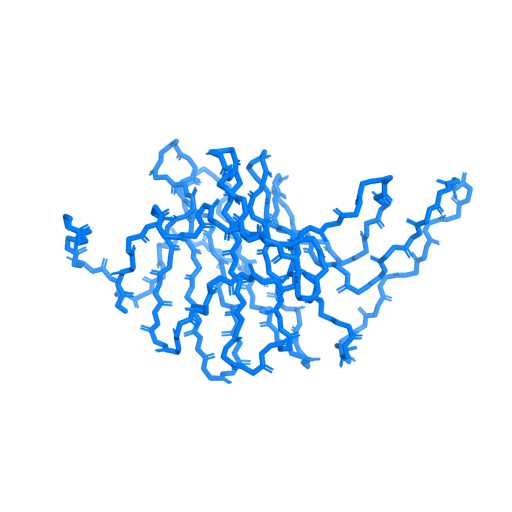-1.026 12.585 10.721 1.00 75.25 106 THR A C 1
ATOM 845 O O . THR A 1 106 ? -2.123 13.085 10.519 1.00 75.25 106 THR A O 1
ATOM 848 N N . ASP A 1 107 ? 0.119 13.249 10.508 1.00 71.69 107 ASP A N 1
ATOM 849 C CA . ASP A 1 107 ? 0.211 14.652 10.075 1.00 71.69 107 ASP A CA 1
ATOM 850 C C . ASP A 1 107 ? 1.608 14.965 9.496 1.00 71.69 107 ASP A C 1
ATOM 852 O O . ASP A 1 107 ? 2.595 14.419 9.994 1.00 71.69 107 ASP A O 1
ATOM 856 N N . PRO A 1 108 ? 1.755 15.886 8.516 1.00 70.38 108 PRO A N 1
ATOM 857 C CA . PRO A 1 108 ? 0.714 16.627 7.792 1.00 70.38 108 PRO A CA 1
ATOM 858 C C . PRO A 1 108 ? 0.139 15.882 6.567 1.00 70.38 108 PRO A C 1
ATOM 860 O O . PRO A 1 108 ? -0.883 16.308 6.025 1.00 70.38 108 PRO A O 1
ATOM 863 N N . ASP A 1 109 ? 0.766 14.785 6.134 1.00 76.50 109 ASP A N 1
ATOM 864 C CA . ASP A 1 109 ? 0.362 13.950 4.990 1.00 76.50 109 ASP A CA 1
ATOM 865 C C . ASP A 1 109 ? -0.207 12.610 5.497 1.00 76.50 109 ASP A C 1
ATOM 867 O O . ASP A 1 109 ? 0.387 11.544 5.322 1.00 76.50 109 ASP A O 1
ATOM 871 N N . ALA A 1 110 ? -1.361 12.672 6.166 1.00 83.94 110 ALA A N 1
ATOM 872 C CA . ALA A 1 110 ? -2.005 11.527 6.785 1.00 83.94 110 ALA A CA 1
ATOM 873 C C . ALA A 1 110 ? -2.183 10.392 5.772 1.00 83.94 110 ALA A C 1
ATOM 875 O O . ALA A 1 110 ? -2.862 10.542 4.748 1.00 83.94 110 ALA A O 1
ATOM 876 N N . THR A 1 111 ? -1.539 9.267 6.073 1.00 90.50 111 THR A N 1
ATOM 877 C CA . THR A 1 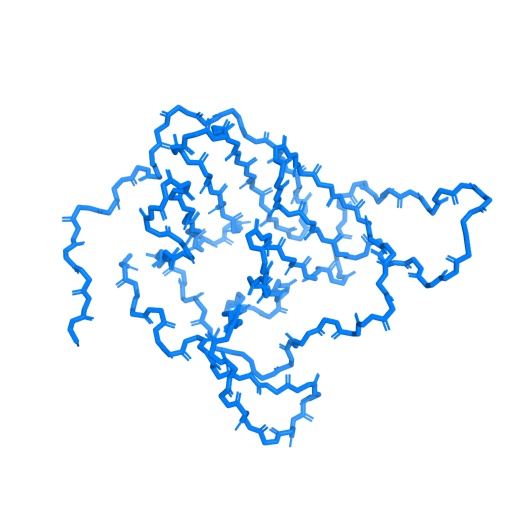111 ? -1.519 8.082 5.226 1.00 90.50 111 THR A CA 1
ATOM 878 C C . THR A 1 111 ? -2.071 6.903 6.003 1.00 90.50 111 THR A C 1
ATOM 880 O O . THR A 1 111 ? -1.582 6.567 7.083 1.00 90.50 111 THR A O 1
ATOM 883 N N . GLU A 1 112 ? -3.079 6.245 5.445 1.00 93.12 112 GLU A N 1
ATOM 884 C CA . GLU A 1 112 ? -3.713 5.083 6.055 1.00 93.12 112 GLU A CA 1
ATOM 885 C C . GLU A 1 112 ? -4.000 3.995 5.030 1.00 93.12 112 GLU A C 1
ATOM 887 O O . GLU A 1 112 ? -4.157 4.256 3.836 1.00 93.12 112 GLU A O 1
ATOM 892 N N . CYS A 1 113 ? -4.059 2.761 5.518 1.00 95.25 113 CYS A N 1
ATOM 893 C CA . CYS A 1 113 ? -4.307 1.584 4.710 1.00 95.25 113 CYS A CA 1
ATOM 894 C C . CYS A 1 113 ? -5.358 0.692 5.365 1.00 95.25 113 CYS A C 1
ATOM 896 O O . CYS A 1 113 ? -5.220 0.318 6.530 1.00 95.25 113 CYS A O 1
ATOM 898 N N . LEU A 1 114 ? -6.382 0.318 4.605 1.00 95.75 114 LEU A N 1
ATOM 899 C CA . LEU A 1 114 ? -7.418 -0.640 4.969 1.00 95.75 114 LEU A CA 1
ATOM 900 C C . LEU A 1 114 ? -7.141 -1.973 4.276 1.00 95.75 114 LEU A C 1
ATOM 902 O O . LEU A 1 114 ? -7.012 -2.034 3.056 1.00 95.75 114 LEU A O 1
ATOM 906 N N . MET A 1 115 ? -7.085 -3.045 5.062 1.00 97.06 115 MET A N 1
ATOM 907 C CA . MET A 1 115 ? -7.043 -4.404 4.532 1.00 97.06 115 MET A CA 1
ATOM 908 C C . MET A 1 115 ? -8.460 -4.956 4.404 1.00 97.06 115 MET A C 1
ATOM 910 O O . MET A 1 115 ? -9.135 -5.179 5.410 1.00 97.06 115 MET A O 1
ATOM 914 N N . GLU A 1 116 ? -8.890 -5.242 3.183 1.00 95.88 116 GLU A N 1
ATOM 915 C CA . GLU A 1 116 ? -10.150 -5.907 2.853 1.00 95.88 116 GLU A CA 1
ATOM 916 C C . GLU A 1 116 ? -9.891 -7.279 2.220 1.00 95.88 116 GLU A C 1
ATOM 918 O O . GLU A 1 116 ? -8.752 -7.699 2.022 1.00 95.88 116 GLU A O 1
ATOM 923 N N . ARG A 1 117 ? -10.959 -8.047 1.979 1.00 94.62 117 ARG A N 1
ATOM 924 C CA . ARG A 1 117 ? -10.830 -9.408 1.427 1.00 94.62 117 ARG A CA 1
ATOM 925 C C . ARG A 1 117 ? -10.368 -9.416 -0.026 1.00 94.62 117 ARG A C 1
ATOM 927 O O . ARG A 1 117 ? -9.789 -10.409 -0.454 1.00 94.62 117 ARG A O 1
ATOM 934 N N . ASP A 1 118 ? -10.681 -8.362 -0.761 1.00 93.94 118 ASP A N 1
ATOM 935 C CA . ASP A 1 118 ? -10.319 -8.159 -2.160 1.00 93.94 118 ASP A CA 1
ATOM 936 C C . ASP A 1 118 ? -8.944 -7.500 -2.320 1.00 93.94 118 ASP A C 1
ATOM 938 O O . ASP A 1 118 ? -8.275 -7.766 -3.313 1.00 93.94 118 ASP A O 1
ATOM 942 N N . GLY A 1 119 ? -8.465 -6.740 -1.333 1.00 95.62 119 GLY A N 1
ATOM 943 C CA . GLY A 1 119 ? -7.117 -6.188 -1.364 1.00 95.62 119 GLY A CA 1
ATOM 944 C C . GLY A 1 119 ? -6.798 -5.201 -0.248 1.00 95.62 119 GLY A C 1
ATOM 945 O O . GLY A 1 119 ? -7.539 -5.017 0.715 1.00 95.62 119 GLY A O 1
ATOM 946 N N . LEU A 1 120 ? -5.641 -4.570 -0.392 1.00 97.06 120 LEU A N 1
ATOM 947 C CA . LEU A 1 120 ? -5.172 -3.465 0.423 1.00 97.06 120 LEU A CA 1
ATOM 948 C C . LEU A 1 120 ? -5.503 -2.153 -0.282 1.00 97.06 120 LEU A C 1
ATOM 950 O O . LEU A 1 120 ? -4.992 -1.886 -1.369 1.00 97.06 120 LEU A O 1
ATOM 954 N N . THR A 1 121 ? -6.286 -1.305 0.368 1.00 96.56 121 THR A N 1
ATOM 955 C CA . THR A 1 121 ? -6.538 0.053 -0.108 1.00 96.56 121 THR A CA 1
ATOM 956 C C . THR A 1 121 ? -5.752 1.027 0.754 1.00 96.56 121 THR A C 1
ATOM 958 O O . THR A 1 121 ? -5.940 1.054 1.966 1.00 96.56 121 THR A O 1
ATOM 961 N N . CYS A 1 122 ? -4.880 1.831 0.150 1.00 94.50 122 CYS A N 1
ATOM 962 C CA . CYS A 1 122 ? -4.102 2.856 0.843 1.00 94.50 122 CYS A CA 1
ATOM 963 C C . CYS A 1 122 ? -4.402 4.236 0.279 1.00 94.50 122 CYS A C 1
ATOM 965 O O . CYS A 1 122 ? -4.553 4.397 -0.933 1.00 94.50 122 CYS A O 1
ATOM 967 N N . VAL A 1 123 ? -4.442 5.236 1.152 1.00 92.56 123 VAL A N 1
ATOM 968 C CA . VAL A 1 123 ? -4.706 6.624 0.783 1.00 92.56 123 VAL A CA 1
ATOM 969 C C . VAL A 1 123 ? -3.787 7.567 1.545 1.00 92.56 123 VAL A C 1
ATOM 971 O O . VAL A 1 123 ? -3.517 7.371 2.725 1.00 92.56 123 VAL A O 1
ATOM 974 N N . THR A 1 124 ? -3.351 8.620 0.867 1.00 89.19 124 THR A N 1
ATOM 975 C CA . THR A 1 124 ? -2.795 9.831 1.466 1.00 89.19 124 THR A CA 1
ATOM 976 C C . THR A 1 124 ? -3.764 10.949 1.116 1.00 89.19 124 THR A C 1
ATOM 978 O O . THR A 1 124 ? -3.767 11.436 -0.017 1.00 89.19 124 THR A O 1
ATOM 981 N N . TYR A 1 125 ? -4.646 11.303 2.048 1.00 81.00 125 TYR A N 1
ATOM 982 C CA . TYR A 1 125 ? -5.811 12.152 1.764 1.00 81.00 125 TYR A CA 1
ATOM 983 C C . TYR A 1 125 ? -5.593 13.628 2.117 1.00 81.00 125 TYR A C 1
ATOM 985 O O . TYR A 1 125 ? -6.253 14.507 1.556 1.00 81.00 125 TYR A O 1
ATOM 993 N N . THR A 1 126 ? -4.621 13.931 2.979 1.00 76.38 126 THR A N 1
ATOM 994 C CA . THR A 1 126 ? -4.128 15.297 3.191 1.00 76.38 126 THR A CA 1
ATOM 995 C C . THR A 1 126 ? -2.861 15.533 2.366 1.00 76.38 126 THR A C 1
ATOM 997 O O . THR A 1 126 ? -2.086 14.614 2.105 1.00 76.38 126 THR A O 1
ATOM 1000 N N . GLY A 1 127 ? -2.691 16.756 1.858 1.00 78.00 127 GLY A N 1
ATOM 1001 C CA . GLY A 1 127 ? -1.550 17.136 1.018 1.00 78.00 127 GLY A CA 1
ATOM 1002 C C . GLY A 1 127 ? -1.564 16.509 -0.380 1.00 78.00 127 GLY A C 1
ATOM 1003 O O . GLY A 1 127 ? -1.969 17.168 -1.338 1.00 78.00 127 GLY A O 1
ATOM 1004 N N . ARG A 1 128 ? -1.115 15.251 -0.507 1.00 79.81 128 ARG A N 1
ATOM 1005 C CA . ARG A 1 128 ? -0.833 14.589 -1.803 1.00 79.81 128 ARG A CA 1
ATOM 1006 C C . ARG A 1 128 ? -2.068 14.087 -2.541 1.00 79.81 128 ARG A C 1
ATOM 1008 O O . ARG A 1 128 ? -2.044 14.083 -3.767 1.00 79.81 128 ARG A O 1
ATOM 1015 N N . ARG A 1 129 ? -3.130 13.695 -1.825 1.00 86.06 129 ARG A N 1
ATOM 1016 C CA . ARG A 1 129 ? -4.412 13.261 -2.416 1.00 86.06 129 ARG A CA 1
ATOM 1017 C C . ARG A 1 129 ? -4.260 12.133 -3.444 1.00 86.06 129 ARG A C 1
ATOM 1019 O O . ARG A 1 129 ? -4.805 12.179 -4.545 1.00 86.06 129 ARG A O 1
ATOM 1026 N N . ILE A 1 130 ? -3.494 11.114 -3.065 1.00 88.94 130 ILE A N 1
ATOM 1027 C CA . ILE A 1 130 ? -3.248 9.913 -3.871 1.00 88.94 130 ILE A CA 1
ATOM 1028 C C . ILE A 1 130 ? -3.753 8.677 -3.141 1.00 88.94 130 ILE A C 1
ATOM 1030 O O . ILE A 1 130 ? -3.741 8.631 -1.912 1.00 88.94 130 ILE A O 1
ATOM 1034 N N . GLY A 1 131 ? -4.138 7.650 -3.887 1.00 92.50 131 GLY A N 1
ATOM 1035 C CA . GLY A 1 131 ? -4.447 6.345 -3.320 1.00 92.50 131 GLY A CA 1
ATOM 1036 C C . GLY A 1 131 ? -4.099 5.210 -4.261 1.00 92.50 131 GLY A C 1
ATOM 1037 O O . GLY A 1 131 ? -3.757 5.422 -5.427 1.00 92.50 131 GLY A O 1
ATOM 1038 N N . MET A 1 132 ? -4.202 3.997 -3.742 1.00 95.19 132 MET A N 1
ATOM 1039 C CA . MET A 1 132 ? -4.143 2.773 -4.525 1.00 95.19 132 MET A CA 1
ATOM 1040 C C . MET A 1 132 ? -5.067 1.716 -3.936 1.00 95.19 132 MET A C 1
ATOM 1042 O O . MET A 1 132 ? -5.235 1.648 -2.719 1.00 95.19 132 MET A O 1
ATOM 1046 N N . HIS A 1 133 ? -5.586 0.861 -4.805 1.00 96.06 133 HIS A N 1
ATOM 1047 C CA . HIS A 1 133 ? -6.006 -0.485 -4.458 1.00 96.06 133 HIS A CA 1
ATOM 1048 C C . HIS A 1 133 ? -4.943 -1.471 -4.955 1.00 96.06 133 HIS A C 1
ATOM 1050 O O . HIS A 1 133 ? -4.463 -1.353 -6.086 1.00 96.06 133 HIS A O 1
ATOM 1056 N N . LEU A 1 134 ? -4.559 -2.413 -4.097 1.00 96.31 134 LEU A N 1
ATOM 1057 C CA . LEU A 1 134 ? -3.544 -3.423 -4.364 1.00 96.31 134 LEU A CA 1
ATOM 1058 C C . LEU A 1 134 ? -4.048 -4.809 -3.962 1.00 96.31 134 LEU A C 1
ATOM 1060 O O . LEU A 1 134 ? -4.354 -5.060 -2.798 1.00 96.31 134 LEU A O 1
ATOM 1064 N N . SER A 1 135 ? -4.033 -5.746 -4.900 1.00 96.06 135 SER A N 1
ATOM 1065 C CA . SER A 1 135 ? -4.298 -7.162 -4.662 1.00 96.06 135 SER A CA 1
ATOM 1066 C C . SER A 1 135 ? -3.342 -8.029 -5.484 1.00 96.06 135 SER A C 1
ATOM 1068 O O . SER A 1 135 ? -2.428 -7.531 -6.138 1.00 96.06 135 SER A O 1
ATOM 1070 N N . ARG A 1 136 ? -3.531 -9.355 -5.477 1.00 94.06 136 ARG A N 1
ATOM 1071 C CA . ARG A 1 136 ? -2.793 -10.235 -6.400 1.00 94.06 136 ARG A CA 1
ATOM 1072 C C . ARG A 1 136 ? -3.157 -9.952 -7.862 1.00 94.06 136 ARG A C 1
ATOM 1074 O O . ARG A 1 136 ? -2.374 -10.229 -8.763 1.00 94.06 136 ARG A O 1
ATOM 1081 N N . GLU A 1 137 ? -4.354 -9.456 -8.124 1.00 95.31 137 GLU A N 1
ATOM 1082 C CA . GLU A 1 137 ? -4.902 -9.347 -9.480 1.00 95.31 137 GLU A CA 1
ATOM 1083 C C . GLU A 1 137 ? -5.038 -7.898 -9.939 1.00 95.31 137 GLU A C 1
ATOM 1085 O O . GLU A 1 137 ? -5.125 -7.651 -11.138 1.00 95.31 137 GLU A O 1
ATOM 1090 N N . ASP A 1 138 ? -4.972 -6.946 -9.009 1.00 94.31 138 ASP A N 1
ATOM 1091 C CA . ASP A 1 138 ? -5.195 -5.538 -9.290 1.00 94.31 138 ASP A CA 1
ATOM 1092 C C . ASP A 1 138 ? -4.117 -4.638 -8.681 1.00 94.31 138 ASP A C 1
ATOM 1094 O O . ASP A 1 138 ? -3.650 -4.837 -7.559 1.00 94.31 138 ASP A O 1
ATOM 1098 N N . LEU A 1 139 ? -3.758 -3.619 -9.453 1.00 94.62 139 LEU A N 1
ATOM 1099 C CA . LEU A 1 139 ? -3.006 -2.459 -9.012 1.00 94.62 139 LEU A CA 1
ATOM 1100 C C . LEU A 1 139 ? -3.640 -1.238 -9.672 1.00 94.62 139 LEU A C 1
ATOM 1102 O O . LEU A 1 139 ? -3.272 -0.852 -10.785 1.00 94.62 139 LEU A O 1
ATOM 1106 N N . THR A 1 140 ? -4.587 -0.630 -8.969 1.00 93.25 140 THR A N 1
ATOM 1107 C CA . THR A 1 140 ? -5.345 0.514 -9.470 1.00 93.25 140 THR A CA 1
ATOM 1108 C C . THR A 1 140 ? -5.015 1.760 -8.650 1.00 93.25 140 THR A C 1
ATOM 1110 O O . THR A 1 140 ? -5.335 1.816 -7.462 1.00 93.25 140 THR A O 1
ATOM 1113 N N . PRO A 1 141 ? -4.391 2.794 -9.245 1.00 91.00 141 PRO A N 1
ATOM 1114 C CA . PRO A 1 141 ? -4.294 4.109 -8.623 1.00 91.00 141 PRO A CA 1
ATOM 1115 C C . PRO A 1 141 ? -5.686 4.721 -8.425 1.00 91.00 141 PRO A C 1
ATOM 1117 O O . PRO A 1 141 ? -6.526 4.672 -9.322 1.00 91.00 141 PRO A O 1
ATOM 1120 N N . LEU A 1 142 ? -5.914 5.340 -7.270 1.00 87.31 142 LEU A N 1
ATOM 1121 C CA . LEU A 1 142 ? -7.193 5.944 -6.902 1.00 87.31 142 LEU A CA 1
ATOM 1122 C C . LEU A 1 142 ? -7.060 7.472 -6.806 1.00 87.31 142 LEU A C 1
ATOM 1124 O O . LEU A 1 142 ? -6.107 7.960 -6.188 1.00 87.31 142 LEU A O 1
ATOM 1128 N N . PRO A 1 143 ? -8.006 8.249 -7.369 1.00 73.19 143 PRO A N 1
ATOM 1129 C CA . PRO A 1 143 ? -8.149 9.659 -7.033 1.00 73.19 143 PRO A CA 1
ATOM 1130 C C . PRO A 1 143 ? -8.743 9.770 -5.625 1.00 73.19 143 PRO A C 1
ATOM 1132 O O . PRO A 1 143 ? -9.820 9.240 -5.360 1.00 73.19 143 PRO A O 1
ATOM 1135 N N . VAL A 1 144 ? -8.046 10.451 -4.717 1.00 76.25 144 VAL A N 1
ATOM 1136 C CA . VAL A 1 144 ? -8.451 10.542 -3.309 1.00 76.25 144 VAL A CA 1
ATOM 1137 C C . VAL A 1 144 ? -8.735 11.989 -2.949 1.00 76.25 144 VAL A C 1
ATOM 1139 O O . VAL A 1 144 ? -7.873 12.851 -3.091 1.00 76.25 144 VAL A O 1
ATOM 1142 N N . THR A 1 145 ? -9.931 12.263 -2.440 1.00 64.44 145 THR A N 1
ATOM 1143 C CA . THR A 1 145 ? -10.274 13.565 -1.847 1.00 64.44 145 THR A CA 1
ATOM 1144 C C . THR A 1 145 ? -10.434 13.507 -0.336 1.00 64.44 145 THR A C 1
ATOM 1146 O O . THR A 1 145 ? -10.309 14.545 0.309 1.00 64.44 145 THR A O 1
ATOM 1149 N N . ASP A 1 146 ? -10.648 12.310 0.214 1.00 61.31 146 ASP A N 1
ATOM 1150 C CA . ASP A 1 146 ? -11.065 12.077 1.594 1.00 61.31 146 ASP A CA 1
ATOM 1151 C C . ASP A 1 146 ? -10.364 10.842 2.183 1.00 61.31 146 ASP A C 1
ATOM 1153 O O . ASP A 1 146 ? -9.806 10.022 1.452 1.00 61.31 146 ASP A O 1
ATOM 1157 N N . ALA A 1 147 ? -10.380 10.720 3.513 1.00 64.12 147 ALA A N 1
ATOM 1158 C CA . ALA A 1 147 ? -9.952 9.506 4.213 1.00 64.12 147 ALA A CA 1
ATOM 1159 C C . ALA A 1 147 ? -10.811 8.294 3.799 1.00 64.12 147 ALA A C 1
ATOM 1161 O O . ALA A 1 147 ? -11.911 8.464 3.264 1.00 64.12 147 ALA A O 1
ATOM 1162 N N . LEU A 1 148 ? -10.345 7.069 4.066 1.00 73.31 148 LEU A N 1
ATOM 1163 C CA . LEU A 1 148 ? -11.124 5.865 3.761 1.00 73.31 148 LEU A CA 1
ATOM 1164 C C . LEU A 1 148 ? -12.462 5.898 4.516 1.00 73.31 148 LEU A C 1
ATOM 1166 O O . LEU A 1 148 ? -12.514 6.242 5.702 1.00 73.31 148 LEU A O 1
ATOM 1170 N N . GLU A 1 149 ? -13.567 5.569 3.829 1.00 63.91 149 GLU A N 1
ATOM 1171 C CA . GLU A 1 149 ? -14.910 5.679 4.408 1.00 63.91 149 GLU A CA 1
ATOM 1172 C C . GLU A 1 149 ? -15.033 4.817 5.683 1.00 63.91 149 GLU A C 1
ATOM 1174 O O . GLU A 1 149 ? -15.078 3.588 5.649 1.00 63.91 149 GLU A O 1
ATOM 1179 N N . LYS A 1 150 ? -15.144 5.528 6.815 1.00 47.19 150 LYS A N 1
ATOM 1180 C CA . LYS A 1 150 ? -15.335 5.076 8.205 1.00 47.19 150 LYS A CA 1
ATOM 1181 C C . LYS A 1 150 ? -14.155 4.355 8.873 1.00 47.19 150 LYS A C 1
ATOM 1183 O O . LYS A 1 150 ? -14.204 3.152 9.136 1.00 47.19 150 LYS A O 1
ATOM 1188 N N . ASP A 1 151 ? -13.290 5.161 9.494 1.00 50.75 151 ASP A N 1
ATOM 1189 C CA . ASP A 1 151 ? -12.916 4.898 10.889 1.00 50.75 151 ASP A CA 1
ATOM 1190 C C . ASP A 1 151 ? -12.893 6.159 11.780 1.00 50.75 151 ASP A C 1
ATOM 1192 O O . ASP A 1 151 ? -11.868 6.805 11.972 1.00 50.75 151 ASP A O 1
ATOM 1196 N N . ASN A 1 152 ? -14.048 6.480 12.381 1.00 49.81 152 ASN A N 1
ATOM 1197 C CA . ASN A 1 152 ? -14.189 7.538 13.397 1.00 49.81 152 ASN A CA 1
ATOM 1198 C C . ASN A 1 152 ? -13.805 7.066 14.819 1.00 49.81 152 ASN A C 1
ATOM 1200 O O . ASN A 1 152 ? -14.146 7.732 15.798 1.00 49.81 152 ASN A O 1
ATOM 1204 N N . ARG A 1 153 ? -13.194 5.883 14.983 1.00 53.84 153 ARG A N 1
ATOM 1205 C CA . ARG A 1 153 ? -12.850 5.343 16.308 1.00 53.84 153 ARG A CA 1
ATOM 1206 C C . ARG A 1 153 ? -11.514 5.911 16.782 1.00 53.84 153 ARG A C 1
ATOM 1208 O O . ARG A 1 153 ? -10.590 6.107 15.997 1.00 53.84 153 ARG A O 1
ATOM 1215 N N . ALA A 1 154 ? -11.422 6.160 18.086 1.00 53.31 154 ALA A N 1
ATOM 1216 C CA . ALA A 1 154 ? -10.166 6.521 18.730 1.00 53.31 154 ALA A CA 1
ATOM 1217 C C . ALA A 1 154 ? -9.150 5.374 18.607 1.00 53.31 154 ALA A C 1
ATOM 1219 O O . ALA A 1 154 ? -9.528 4.200 18.656 1.00 53.31 154 ALA A O 1
ATOM 1220 N N . GLU A 1 155 ? -7.871 5.724 18.469 1.00 52.41 155 GLU A N 1
ATOM 1221 C CA . GLU A 1 155 ? -6.771 4.759 18.487 1.00 52.41 155 GLU A CA 1
ATOM 1222 C C . GLU A 1 155 ? -6.794 3.940 19.789 1.00 52.41 155 GLU A C 1
ATOM 1224 O O . GLU A 1 155 ? -7.079 4.495 20.860 1.00 52.41 155 GLU A O 1
ATOM 1229 N N . PRO A 1 156 ? -6.523 2.623 19.737 1.00 53.19 156 PRO A N 1
ATOM 1230 C CA . PRO A 1 156 ? -6.381 1.832 20.950 1.00 53.19 156 PRO A CA 1
ATOM 1231 C C . PRO A 1 156 ? -5.166 2.333 21.744 1.00 53.19 156 PRO A C 1
ATOM 1233 O O . PRO A 1 156 ? -4.055 2.333 21.214 1.00 53.19 156 PRO A O 1
ATOM 1236 N N . LYS A 1 157 ? -5.394 2.746 22.998 1.00 43.75 157 LYS A N 1
ATOM 1237 C CA . LYS A 1 157 ? -4.332 3.073 23.963 1.00 43.75 157 LYS A CA 1
ATOM 1238 C C . LYS A 1 157 ? -3.427 1.878 24.246 1.00 43.75 157 LYS A C 1
ATOM 1240 O O . LYS A 1 157 ? -3.946 0.737 24.265 1.00 43.75 157 LYS A O 1
#

Radius of gyration: 14.96 Å; chains: 1; bounding box: 38×35×44 Å

Sequence (157 aa):
MLVNPERYHFGGYLPGDAEVRSPDYLHFRSPTGSIACTWRRFSLYCDVPDGTYPRTPKPAGQHGDWRDTVVNFGWGRVVNGVFDDDPLVYAESNVLAYGSTIRLETDPDATECLMERDGLTCVTYTGRRIGMHLSREDLTPLPVTDALEKDNRAEPK

Foldseek 3Di:
DEAAQQQQQWFAQAPPGDTDGHPQKGWEAAPVNQWIWIDHPFKIKIFRPLADPDFDDDDPPDDADKDSRIWIDGDQDIDRIDRDPDRDTGHDGYYQYAQYKYFPDCPDQTKMWHQHPQFIKIARQHDRQWIWGDDSYDTDIDRGNDDDPDDPDDYDD

pLDDT: mean 83.36, std 12.85, range [43.75, 97.06]